Protein AF-A0A849Q2K0-F1 (afdb_monomer_lite)

Secondary structure (DSSP, 8-state):
--SHHHHHHHHHHHHHHHHHHHHHSPPPPHHHHHHHHHHHHHHHHHHHHHHHHHHIIIIIHHHH-

Radius of gyration: 24.84 Å; chains: 1; bounding box: 29×45×67 Å

pLDDT: mean 86.82, std 14.12, range [50.62, 98.19]

Foldseek 3Di:
DPPVVVVVVVVVVVVVVVVVVVVVDDDDDPVRVVVVVVVVVVVCCVVVVVVVVVCCVPPVVVVVD

Sequence (65 aa):
MLKSAKINRNVAQVLKSYLRVLKLSKKPSREEFLMIAKVAGAGILAIGFVGFLIYVLLTVVPQWV

Structure (mmCIF, N/CA/C/O backbone):
data_AF-A0A849Q2K0-F1
#
_entry.id   AF-A0A849Q2K0-F1
#
loop_
_atom_site.group_PDB
_atom_site.id
_atom_site.type_symbol
_atom_site.label_atom_id
_atom_site.label_alt_id
_atom_site.label_comp_id
_atom_site.label_asym_id
_atom_site.label_entity_id
_atom_site.label_seq_id
_atom_site.pdbx_PDB_ins_code
_atom_site.Cartn_x
_atom_site.Cartn_y
_atom_site.Cartn_z
_atom_site.occupancy
_atom_site.B_iso_or_equiv
_atom_site.auth_seq_id
_atom_site.auth_comp_id
_atom_site.auth_asym_id
_atom_site.auth_atom_id
_atom_site.pdbx_PDB_model_num
ATOM 1 N N . MET A 1 1 ? -15.081 -32.994 34.150 1.00 51.09 1 MET A N 1
ATOM 2 C CA . MET A 1 1 ? -15.975 -32.190 33.277 1.00 51.09 1 MET A CA 1
ATOM 3 C C . MET A 1 1 ? -15.944 -30.664 33.530 1.00 51.09 1 MET A C 1
ATOM 5 O O . MET A 1 1 ? -16.744 -29.961 32.936 1.00 51.09 1 MET A O 1
ATOM 9 N N . LEU A 1 2 ? -14.997 -30.089 34.299 1.00 57.09 2 LEU A N 1
ATOM 10 C CA . LEU A 1 2 ? -14.983 -28.639 34.626 1.00 57.09 2 LEU A CA 1
ATOM 11 C C . LEU A 1 2 ? -13.935 -27.790 33.867 1.00 57.09 2 LEU A C 1
ATOM 13 O O . LEU A 1 2 ? -13.774 -26.603 34.144 1.00 57.09 2 LEU A O 1
ATOM 17 N N . LYS A 1 3 ? -13.213 -28.360 32.892 1.00 53.69 3 LYS A N 1
ATOM 18 C CA . LYS A 1 3 ? -12.126 -27.650 32.182 1.00 53.69 3 LYS A CA 1
ATOM 19 C C . LYS A 1 3 ? -12.608 -26.788 31.000 1.00 53.69 3 LYS A C 1
ATOM 21 O O . LYS A 1 3 ? -11.893 -25.881 30.588 1.00 53.69 3 LYS A O 1
ATOM 26 N N . SER A 1 4 ? -13.825 -27.022 30.496 1.00 50.62 4 SER A N 1
ATOM 27 C CA . SER A 1 4 ? -14.363 -26.330 29.309 1.00 50.62 4 SER A CA 1
ATOM 28 C C . SER A 1 4 ? -14.784 -24.875 29.595 1.00 50.62 4 SER A C 1
ATOM 30 O O . SER A 1 4 ? -14.477 -23.964 28.828 1.00 50.62 4 SER A O 1
ATOM 32 N N . ALA A 1 5 ? -15.370 -24.600 30.768 1.00 58.59 5 ALA A N 1
ATOM 33 C CA . ALA A 1 5 ? -15.831 -23.253 31.133 1.00 58.59 5 ALA A CA 1
ATOM 34 C C . ALA A 1 5 ? -14.692 -22.247 31.421 1.00 58.59 5 ALA A C 1
ATOM 36 O O . ALA A 1 5 ? -14.893 -21.035 31.316 1.00 58.59 5 ALA A O 1
ATOM 37 N N . LYS A 1 6 ? -13.488 -22.727 31.773 1.00 52.81 6 LYS A N 1
ATOM 38 C CA . LYS A 1 6 ? -12.335 -21.872 32.120 1.00 52.81 6 LYS A CA 1
ATOM 39 C C . LYS A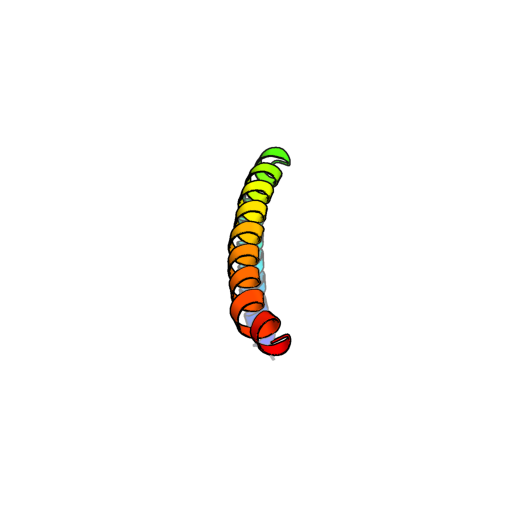 1 6 ? -11.617 -21.309 30.886 1.00 52.81 6 LYS A C 1
ATOM 41 O O . LYS A 1 6 ? -11.114 -20.193 30.946 1.00 52.81 6 LYS A O 1
ATOM 46 N N . ILE A 1 7 ? -11.614 -22.036 29.765 1.00 57.31 7 ILE A N 1
ATOM 47 C CA . ILE A 1 7 ? -10.997 -21.575 28.507 1.00 57.31 7 ILE A CA 1
ATOM 48 C C . ILE A 1 7 ? -11.850 -20.480 27.839 1.00 57.31 7 ILE A C 1
ATOM 50 O O . ILE A 1 7 ? -11.305 -19.492 27.349 1.00 57.31 7 ILE A O 1
ATOM 54 N N . ASN A 1 8 ? -13.183 -20.590 27.906 1.00 57.22 8 ASN A N 1
ATOM 55 C CA . ASN A 1 8 ? -14.109 -19.639 27.278 1.00 57.22 8 ASN A CA 1
ATOM 56 C C . ASN A 1 8 ? -14.005 -18.213 27.862 1.00 57.22 8 ASN A C 1
ATOM 58 O O . ASN A 1 8 ? -14.032 -17.231 27.124 1.00 57.22 8 ASN A O 1
ATOM 62 N N . ARG A 1 9 ? -13.791 -18.067 29.180 1.00 62.53 9 ARG A N 1
ATOM 63 C CA . ARG A 1 9 ? -13.655 -16.732 29.792 1.00 62.53 9 ARG A CA 1
ATOM 64 C C . ARG A 1 9 ? -12.462 -15.945 29.247 1.00 62.53 9 ARG A C 1
ATOM 66 O O . ARG A 1 9 ? -12.619 -14.761 28.976 1.00 62.53 9 ARG A O 1
ATOM 73 N N . ASN A 1 10 ? -11.309 -16.585 29.051 1.00 72.31 10 ASN A N 1
ATOM 74 C CA . ASN A 1 10 ? -10.111 -15.892 28.571 1.00 72.31 10 ASN A CA 1
ATOM 75 C C . ASN A 1 10 ? -10.284 -15.394 27.132 1.00 72.31 10 ASN A C 1
ATOM 77 O O . ASN A 1 10 ? -10.019 -14.226 26.861 1.00 72.31 10 ASN A O 1
ATOM 81 N N . VAL A 1 11 ? -10.804 -16.230 26.227 1.00 81.00 11 VAL A N 1
ATOM 82 C CA . VAL A 1 11 ? -11.051 -15.827 24.831 1.00 81.00 11 VAL A CA 1
ATOM 83 C C . VAL A 1 11 ? -12.121 -14.735 24.762 1.00 81.00 11 VAL A C 1
ATOM 85 O O . VAL A 1 11 ? -11.915 -13.711 24.115 1.00 81.00 11 VAL A O 1
ATOM 88 N N . ALA A 1 12 ? -13.230 -14.886 25.493 1.00 82.25 12 ALA A N 1
ATOM 89 C CA . ALA A 1 12 ? -14.283 -13.873 25.540 1.00 82.25 12 ALA A CA 1
ATOM 90 C C . ALA A 1 12 ? -13.794 -12.531 26.119 1.00 82.25 12 ALA A C 1
ATOM 92 O O . ALA A 1 12 ? -14.214 -11.467 25.658 1.00 82.25 12 ALA A O 1
ATOM 93 N N . GLN A 1 13 ? -12.897 -12.552 27.111 1.00 84.19 13 GLN A N 1
ATOM 94 C CA . GLN A 1 13 ? -12.299 -11.334 27.661 1.00 84.19 13 GLN A CA 1
ATOM 95 C C . GLN A 1 13 ? -11.312 -10.680 26.692 1.00 84.19 13 GLN A C 1
ATOM 97 O O . GLN A 1 13 ? -11.366 -9.464 26.523 1.00 84.19 13 GLN A O 1
ATOM 102 N N . VAL A 1 14 ? -10.481 -11.462 26.003 1.00 86.00 14 VAL A N 1
ATOM 10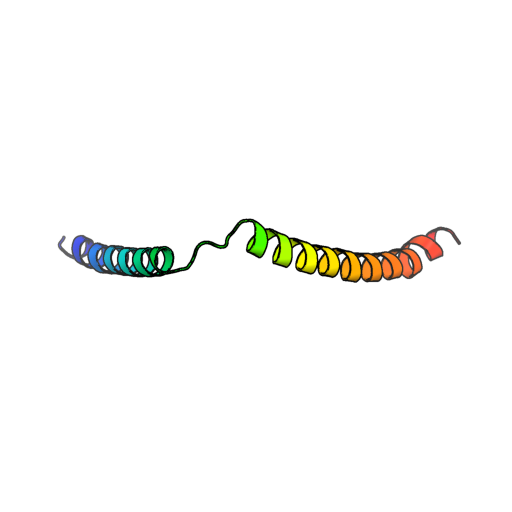3 C CA . VAL A 1 14 ? -9.561 -10.961 24.969 1.00 86.00 14 VAL A CA 1
ATOM 104 C C . VAL A 1 14 ? -10.333 -10.319 23.809 1.00 86.00 14 VAL A C 1
ATOM 106 O O . VAL A 1 14 ? -10.025 -9.196 23.411 1.00 86.00 14 VAL A O 1
ATOM 109 N N . LEU A 1 15 ? -11.407 -10.959 23.337 1.00 87.88 15 LEU A N 1
ATOM 110 C CA . LEU A 1 15 ? -12.284 -10.395 22.307 1.00 87.88 15 LEU A CA 1
ATOM 111 C C . LEU A 1 15 ? -12.937 -9.084 22.761 1.00 87.88 15 LEU A C 1
ATOM 113 O O . LEU A 1 15 ? -12.963 -8.116 22.001 1.00 87.88 15 LEU A O 1
ATOM 117 N N . LYS A 1 16 ? -13.417 -9.002 24.010 1.00 88.69 16 LYS A N 1
ATOM 118 C CA . LYS A 1 16 ? -13.942 -7.742 24.567 1.00 88.69 16 LYS A CA 1
ATOM 119 C C . LYS A 1 16 ? -12.882 -6.639 24.606 1.00 88.69 16 LYS A C 1
ATOM 121 O O . LYS A 1 16 ? -13.214 -5.489 24.315 1.00 88.69 16 LYS A O 1
ATOM 126 N N . SER A 1 17 ? -11.635 -6.971 24.934 1.00 87.56 17 SER A N 1
ATOM 127 C CA . SER A 1 17 ? -10.519 -6.021 24.918 1.00 87.56 17 SER A CA 1
ATOM 128 C C . SER A 1 17 ? -10.238 -5.507 23.504 1.00 87.56 17 SER A C 1
ATOM 130 O O . SER A 1 17 ? -10.181 -4.293 23.312 1.00 87.56 17 SER A O 1
ATOM 132 N N . TYR A 1 18 ? -10.172 -6.384 22.496 1.00 91.75 18 TYR A N 1
ATOM 133 C CA . TYR A 1 18 ? -9.986 -5.971 21.098 1.00 91.75 18 TYR A CA 1
ATOM 134 C C . TYR A 1 18 ? -11.145 -5.126 20.572 1.00 91.75 18 TYR A C 1
ATOM 136 O O . TYR A 1 18 ? -10.916 -4.104 19.933 1.00 91.75 18 TYR A O 1
ATOM 144 N N . LEU A 1 19 ? -12.389 -5.485 20.898 1.00 91.94 19 LEU A N 1
ATOM 145 C CA . LEU A 1 19 ? -13.560 -4.689 20.528 1.00 91.94 19 LEU A CA 1
ATOM 146 C C . LEU A 1 19 ? -13.533 -3.293 21.152 1.00 91.94 19 LEU A C 1
ATOM 148 O O . LEU A 1 19 ? -13.991 -2.341 20.529 1.00 91.94 19 LEU A O 1
ATOM 152 N N . ARG A 1 20 ? -13.009 -3.147 22.374 1.00 93.38 20 ARG A N 1
ATOM 153 C CA . ARG A 1 20 ? -12.841 -1.830 22.997 1.00 93.38 20 ARG A CA 1
ATOM 154 C C . ARG A 1 20 ? -11.809 -0.998 22.236 1.00 93.38 20 ARG A C 1
ATOM 156 O O . ARG A 1 20 ? -12.088 0.159 21.949 1.00 93.38 20 ARG A O 1
ATOM 163 N N . VAL A 1 21 ? -10.676 -1.592 21.858 1.00 93.69 21 VAL A N 1
ATOM 164 C CA . VAL A 1 21 ? -9.637 -0.925 21.051 1.00 93.69 21 VAL A CA 1
ATOM 165 C C . VAL A 1 21 ? -10.177 -0.514 19.678 1.00 93.69 21 VAL A C 1
ATOM 167 O O . VAL A 1 21 ? -9.984 0.624 19.265 1.00 93.69 21 VAL A O 1
ATOM 170 N N . LEU A 1 22 ? -10.933 -1.391 19.012 1.00 90.88 22 LEU A N 1
ATOM 171 C CA . LEU A 1 22 ? -11.549 -1.109 17.710 1.00 90.88 22 LEU A CA 1
ATOM 172 C C . LEU A 1 22 ? -12.647 -0.032 17.774 1.00 90.88 22 LEU A C 1
ATOM 174 O O . LEU A 1 22 ? -12.970 0.585 16.768 1.00 90.88 22 LEU A O 1
ATOM 178 N N . LYS A 1 23 ? -13.253 0.175 18.949 1.00 89.81 23 LYS A N 1
ATOM 179 C CA . LYS A 1 23 ? -14.206 1.269 19.202 1.00 89.81 23 LYS A CA 1
ATOM 180 C C . LYS A 1 23 ? -13.514 2.577 19.590 1.00 89.81 23 LYS A C 1
ATOM 182 O O . LYS A 1 23 ? -14.097 3.636 19.399 1.00 89.81 23 LYS A O 1
ATOM 187 N N . LEU A 1 24 ? -12.314 2.495 20.167 1.00 94.38 24 LEU A N 1
ATOM 188 C CA . LEU A 1 24 ? -11.466 3.643 20.504 1.00 94.38 24 LEU A CA 1
ATOM 189 C C . LEU A 1 24 ? -10.764 4.218 19.270 1.00 94.38 24 LEU A C 1
ATOM 191 O O . LEU A 1 24 ? -10.427 5.400 19.264 1.00 94.38 24 LEU A O 1
ATOM 195 N N . SER A 1 25 ? -10.527 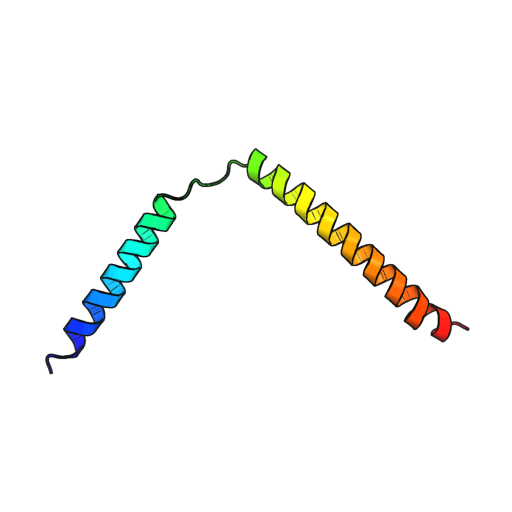3.409 18.236 1.00 91.75 25 SER A N 1
ATOM 196 C CA . SER A 1 25 ? -9.916 3.894 17.004 1.00 91.75 25 SER A CA 1
ATOM 197 C C . SER A 1 25 ? -10.841 4.874 16.277 1.00 91.75 25 SER A C 1
ATOM 199 O O . SER A 1 25 ? -12.045 4.661 16.120 1.00 91.75 25 SER A O 1
ATOM 201 N N . LYS A 1 26 ? -10.259 5.981 15.808 1.00 88.50 26 LYS A N 1
ATOM 202 C CA . LYS A 1 26 ? -10.976 6.994 15.033 1.00 88.50 26 LYS A CA 1
ATOM 203 C C . LYS A 1 26 ? -11.280 6.438 13.642 1.00 88.50 26 LYS A C 1
ATOM 205 O O . LYS A 1 26 ? -10.366 6.112 12.888 1.00 88.50 26 LYS A O 1
ATOM 210 N N . LYS A 1 27 ? -12.564 6.354 13.284 1.00 91.75 27 LYS A N 1
ATOM 211 C CA . LYS A 1 27 ? -12.973 6.068 11.904 1.00 91.75 27 LYS A CA 1
ATOM 212 C C . LYS A 1 27 ? -12.562 7.258 11.021 1.00 91.75 27 LYS A C 1
ATOM 214 O O . LYS A 1 27 ? -12.943 8.380 11.365 1.00 91.75 27 LYS A O 1
ATOM 219 N N . PRO A 1 28 ? -11.814 7.046 9.923 1.00 90.50 28 PRO A N 1
ATOM 220 C CA . PRO A 1 28 ? -11.377 8.144 9.070 1.00 90.50 28 PRO A CA 1
ATOM 221 C C . PRO A 1 28 ? -12.578 8.843 8.430 1.00 90.50 28 PRO A C 1
ATOM 223 O O . PRO A 1 28 ? -13.594 8.203 8.118 1.00 90.50 28 PRO A O 1
ATOM 226 N N . SER A 1 29 ? -12.462 10.153 8.219 1.00 95.31 29 SER A N 1
ATOM 227 C CA . SER A 1 29 ? -13.424 10.887 7.397 1.00 95.31 29 SER A CA 1
ATOM 228 C C . SER A 1 29 ? -13.289 10.463 5.927 1.00 95.31 29 SER A C 1
ATOM 230 O O . SER A 1 29 ? -12.270 9.907 5.506 1.00 95.31 29 SER A O 1
ATOM 232 N N . ARG A 1 30 ? -14.323 10.712 5.110 1.00 94.44 30 ARG A N 1
ATOM 233 C CA . ARG A 1 30 ? -14.256 10.400 3.670 1.00 94.44 30 ARG A CA 1
ATOM 234 C C . ARG A 1 30 ? -13.128 11.167 2.975 1.00 94.44 30 ARG A C 1
ATOM 236 O O . ARG A 1 30 ? -12.500 10.621 2.077 1.00 94.44 30 ARG A O 1
ATOM 243 N N . GLU A 1 31 ? -12.852 12.392 3.404 1.00 95.56 31 GLU A N 1
ATOM 244 C CA . GLU A 1 31 ? -11.785 13.225 2.846 1.00 95.56 31 GLU A CA 1
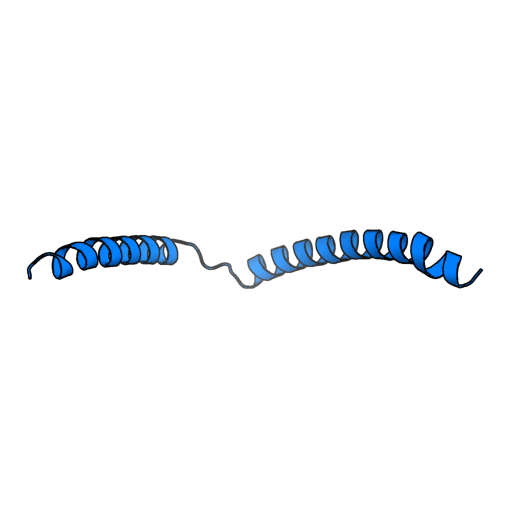ATOM 245 C C . GLU A 1 31 ? -10.394 12.687 3.198 1.00 95.56 31 GLU A C 1
ATOM 247 O O . GLU A 1 31 ? -9.575 12.499 2.298 1.00 95.56 31 GLU A O 1
ATOM 252 N N . GLU A 1 32 ? -10.154 12.351 4.474 1.00 94.38 32 GLU A N 1
ATOM 253 C CA . GLU A 1 32 ? -8.901 11.734 4.940 1.00 94.38 32 GLU A CA 1
ATOM 254 C C . GLU A 1 32 ? -8.634 10.419 4.188 1.00 94.38 32 GLU A C 1
ATOM 256 O O . GLU A 1 32 ? -7.533 10.183 3.686 1.00 94.38 32 GLU A O 1
ATOM 261 N N . PHE A 1 33 ? -9.667 9.580 4.044 1.00 95.75 33 PHE A N 1
ATOM 262 C CA . PHE A 1 33 ? -9.568 8.318 3.313 1.00 95.75 33 PHE A CA 1
ATOM 263 C C . PHE A 1 33 ? -9.212 8.533 1.839 1.00 95.75 33 PHE A C 1
ATOM 265 O O . PHE A 1 33 ? -8.305 7.882 1.323 1.00 95.75 33 PHE A O 1
ATOM 272 N N . LEU A 1 34 ? -9.901 9.453 1.158 1.00 96.75 34 LEU A N 1
ATOM 273 C CA . LEU A 1 34 ? -9.657 9.729 -0.257 1.00 96.75 34 LEU A CA 1
ATOM 274 C C . LEU A 1 34 ? -8.270 10.326 -0.498 1.00 96.75 34 LEU A C 1
ATOM 276 O O . LEU A 1 34 ? -7.654 10.016 -1.515 1.00 96.75 34 LEU A O 1
ATOM 280 N N . MET A 1 35 ? -7.762 11.153 0.415 1.00 96.81 35 MET A N 1
ATOM 281 C CA . MET A 1 35 ? -6.406 11.693 0.319 1.00 96.81 35 MET A CA 1
ATOM 282 C C . MET A 1 35 ? -5.364 10.571 0.358 1.00 96.81 35 MET A C 1
ATOM 284 O O . MET A 1 35 ? -4.524 10.480 -0.538 1.00 96.81 35 MET A O 1
ATOM 288 N N . ILE A 1 36 ? -5.465 9.672 1.340 1.00 96.62 36 ILE A N 1
ATOM 289 C CA . ILE A 1 36 ? -4.558 8.523 1.469 1.00 96.62 36 ILE A CA 1
ATOM 290 C C . ILE A 1 36 ? -4.701 7.588 0.264 1.00 96.62 36 ILE A C 1
ATOM 292 O O . ILE A 1 36 ? -3.699 7.176 -0.315 1.00 96.62 36 ILE A O 1
ATOM 296 N N . ALA A 1 37 ? -5.933 7.290 -0.157 1.00 97.38 37 ALA A N 1
ATOM 297 C CA . ALA A 1 37 ? -6.204 6.416 -1.294 1.00 97.38 37 ALA A CA 1
ATOM 298 C C . ALA A 1 37 ? -5.612 6.959 -2.604 1.00 97.38 37 ALA A C 1
ATOM 300 O O . ALA A 1 37 ? -5.063 6.188 -3.387 1.00 97.38 37 ALA A O 1
ATOM 301 N N . LYS A 1 38 ? -5.666 8.278 -2.834 1.00 97.38 38 LYS A N 1
ATOM 302 C CA . LYS A 1 38 ? -5.047 8.918 -4.006 1.00 97.38 38 LYS A CA 1
ATOM 303 C C . LYS A 1 38 ? -3.529 8.765 -4.002 1.00 97.38 38 LYS A C 1
ATOM 305 O O . LYS A 1 38 ? -2.959 8.390 -5.022 1.00 97.38 38 LYS A O 1
ATOM 310 N N . VAL A 1 39 ? -2.881 9.022 -2.865 1.00 97.56 39 VAL A N 1
ATOM 311 C CA . VAL A 1 39 ? -1.419 8.899 -2.736 1.00 97.56 39 VAL A CA 1
ATOM 312 C C . VAL A 1 39 ? -0.979 7.442 -2.889 1.00 97.56 39 VAL A C 1
ATOM 314 O O . VAL A 1 39 ? -0.061 7.153 -3.655 1.00 97.56 39 VAL A O 1
ATOM 317 N N . ALA A 1 40 ? -1.669 6.512 -2.226 1.00 97.88 40 ALA A N 1
ATOM 318 C CA . ALA A 1 40 ? -1.401 5.082 -2.352 1.00 97.88 40 ALA A CA 1
ATOM 319 C C . ALA A 1 40 ? -1.610 4.592 -3.794 1.00 97.88 40 ALA A C 1
ATOM 321 O O . ALA A 1 40 ? -0.755 3.895 -4.336 1.00 97.88 40 ALA A O 1
ATOM 322 N N . GLY A 1 41 ? -2.705 5.002 -4.441 1.00 98.00 41 GLY A N 1
ATOM 323 C CA . GLY A 1 41 ? -2.993 4.668 -5.835 1.00 98.00 41 GLY A CA 1
ATOM 324 C C . GLY A 1 41 ? -1.928 5.194 -6.797 1.00 98.00 41 GLY A C 1
ATOM 325 O O . GLY A 1 41 ? -1.470 4.450 -7.662 1.00 98.00 41 GLY A O 1
ATOM 326 N N . ALA A 1 42 ? -1.469 6.434 -6.606 1.00 98.12 42 ALA A N 1
ATOM 327 C CA . ALA A 1 42 ? -0.377 7.001 -7.394 1.00 98.12 42 ALA A CA 1
ATOM 328 C C . ALA A 1 42 ? 0.930 6.207 -7.219 1.00 98.12 42 ALA A C 1
ATOM 330 O O . ALA A 1 42 ? 1.604 5.918 -8.205 1.00 98.12 42 ALA A O 1
ATOM 331 N N . GLY A 1 43 ? 1.256 5.789 -5.990 1.00 97.88 43 GLY A N 1
ATOM 332 C CA . GLY A 1 43 ? 2.431 4.958 -5.712 1.00 97.88 43 GLY A CA 1
ATOM 333 C C . GLY A 1 43 ? 2.366 3.581 -6.380 1.00 97.88 43 GLY A C 1
ATOM 334 O O . GLY A 1 43 ? 3.334 3.158 -7.012 1.00 97.88 43 GLY A O 1
ATOM 335 N N . ILE A 1 44 ? 1.214 2.906 -6.301 1.00 98.19 44 ILE A N 1
ATOM 336 C CA . ILE A 1 44 ? 0.995 1.603 -6.950 1.00 98.19 44 ILE A CA 1
ATOM 337 C C . ILE A 1 44 ? 1.145 1.725 -8.468 1.00 98.19 44 ILE A C 1
ATOM 339 O O . ILE A 1 44 ? 1.827 0.904 -9.078 1.00 98.19 44 ILE A O 1
ATOM 343 N N . LEU A 1 45 ? 0.549 2.756 -9.078 1.00 98.06 45 LEU A N 1
ATOM 344 C CA . LEU A 1 45 ? 0.659 2.983 -10.519 1.00 98.06 45 LEU A CA 1
ATOM 345 C C . LEU A 1 45 ? 2.094 3.290 -10.942 1.00 98.06 45 LEU A C 1
ATOM 347 O O . LEU A 1 45 ? 2.550 2.735 -11.934 1.00 98.06 45 LEU A O 1
ATOM 351 N N . ALA A 1 46 ? 2.819 4.121 -10.192 1.00 98.06 46 ALA A N 1
ATOM 352 C CA . ALA A 1 46 ? 4.203 4.454 -10.515 1.00 98.06 46 ALA A CA 1
ATOM 353 C C . ALA A 1 46 ? 5.105 3.211 -10.487 1.00 98.06 46 ALA A C 1
ATOM 355 O O . ALA A 1 46 ? 5.802 2.924 -11.460 1.00 98.06 46 ALA A O 1
ATOM 356 N N . ILE A 1 47 ? 5.054 2.434 -9.402 1.00 97.94 47 ILE A N 1
ATOM 357 C CA . ILE A 1 47 ? 5.875 1.224 -9.253 1.00 97.94 47 ILE A CA 1
ATOM 358 C C . ILE A 1 47 ? 5.451 0.160 -10.272 1.00 97.94 47 ILE A C 1
ATOM 360 O O . ILE A 1 47 ? 6.302 -0.448 -10.922 1.00 97.94 47 ILE A O 1
ATOM 364 N N . GLY A 1 48 ? 4.143 -0.034 -10.454 1.00 97.62 48 GLY A N 1
ATOM 365 C CA . GLY A 1 48 ? 3.596 -0.964 -11.438 1.00 97.62 48 GLY 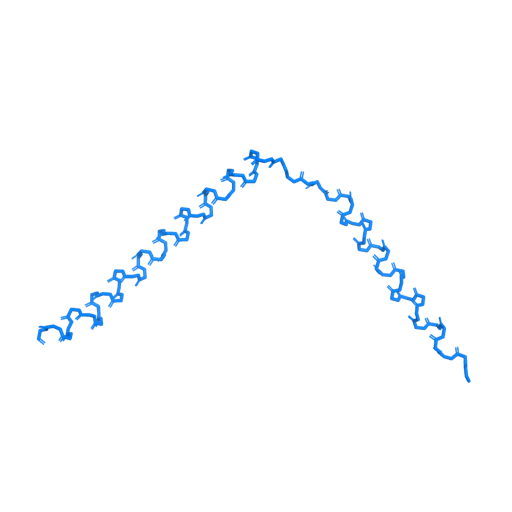A CA 1
ATOM 366 C C . GLY A 1 48 ? 4.003 -0.605 -12.865 1.00 97.62 48 GLY A C 1
ATOM 367 O O . GLY A 1 48 ? 4.362 -1.492 -13.632 1.00 97.62 48 GLY A O 1
ATOM 368 N N . PHE A 1 49 ? 4.027 0.685 -13.206 1.00 98.06 49 PHE A N 1
ATOM 369 C CA . PHE A 1 49 ? 4.453 1.155 -14.521 1.00 98.06 49 PHE A CA 1
ATOM 370 C C . PHE A 1 49 ? 5.945 0.923 -14.758 1.00 98.06 49 PHE A C 1
ATOM 372 O O . PHE A 1 49 ? 6.321 0.430 -15.816 1.00 98.06 49 PHE A O 1
ATOM 379 N N . VAL A 1 50 ? 6.798 1.198 -13.767 1.00 98.00 50 VAL A N 1
ATOM 380 C CA . VAL A 1 50 ? 8.238 0.907 -13.869 1.00 98.00 50 VAL A CA 1
ATOM 381 C C . VAL A 1 50 ? 8.479 -0.593 -14.055 1.00 98.00 50 VAL A C 1
ATOM 383 O O . VAL A 1 50 ? 9.212 -0.988 -14.960 1.00 98.00 50 VAL A O 1
ATOM 386 N N . GLY A 1 51 ? 7.824 -1.441 -13.256 1.00 97.00 51 GLY A N 1
ATOM 387 C CA . GLY A 1 51 ? 7.909 -2.897 -13.412 1.00 97.00 51 GLY A CA 1
ATOM 388 C C . GLY A 1 51 ? 7.388 -3.376 -14.771 1.00 97.00 51 GLY A C 1
ATOM 389 O O . GLY A 1 51 ? 8.002 -4.233 -15.405 1.00 97.00 51 GLY A O 1
ATOM 390 N N . PHE A 1 52 ? 6.298 -2.778 -15.256 1.00 96.81 52 PHE A N 1
ATOM 391 C CA . PHE A 1 52 ? 5.740 -3.059 -16.576 1.00 96.81 52 PHE A CA 1
ATOM 392 C C . PHE A 1 52 ? 6.707 -2.684 -17.704 1.00 96.81 52 PHE A C 1
ATOM 394 O O . PHE A 1 52 ? 6.918 -3.490 -18.606 1.00 96.81 52 PHE A O 1
ATOM 401 N N . LEU A 1 53 ? 7.348 -1.513 -17.640 1.00 96.62 53 LEU A N 1
ATOM 402 C CA . LEU A 1 53 ? 8.348 -1.101 -18.628 1.00 96.62 53 LEU A CA 1
ATOM 403 C C . LEU A 1 53 ? 9.527 -2.075 -18.682 1.00 96.62 53 LEU A C 1
ATOM 405 O O . LEU A 1 53 ? 9.945 -2.464 -19.770 1.00 96.62 53 LEU A O 1
ATOM 409 N N . ILE A 1 54 ? 10.027 -2.511 -17.522 1.00 95.94 54 ILE A N 1
ATOM 410 C CA . ILE A 1 54 ? 11.093 -3.519 -17.446 1.00 95.94 54 ILE A CA 1
ATOM 411 C C . ILE A 1 54 ? 10.639 -4.827 -18.106 1.00 95.94 54 ILE A C 1
ATOM 413 O O . ILE A 1 54 ? 11.369 -5.387 -18.923 1.00 95.94 54 ILE A O 1
ATOM 417 N N . TYR A 1 55 ? 9.428 -5.300 -17.800 1.00 94.69 55 TYR A N 1
ATOM 418 C CA . TYR A 1 55 ? 8.875 -6.515 -18.400 1.00 94.69 55 TYR A CA 1
ATOM 419 C C . TYR A 1 55 ? 8.768 -6.411 -19.926 1.00 94.69 55 TYR A C 1
ATOM 421 O O . TYR A 1 55 ? 9.208 -7.316 -20.636 1.00 94.69 55 TYR A O 1
ATOM 429 N N . VAL A 1 56 ? 8.225 -5.302 -20.434 1.00 94.38 56 VAL A N 1
ATOM 430 C CA . VAL A 1 56 ? 8.067 -5.080 -21.875 1.00 94.38 56 VAL A CA 1
ATOM 431 C C . VAL A 1 56 ? 9.428 -5.060 -22.565 1.00 94.38 56 VAL A C 1
ATOM 433 O O . VAL A 1 56 ? 9.609 -5.753 -23.564 1.00 94.38 56 VAL A O 1
ATOM 436 N N . LEU A 1 57 ? 10.401 -4.332 -22.017 1.00 92.50 57 LEU A N 1
ATOM 437 C CA . LEU A 1 57 ? 11.732 -4.209 -22.613 1.00 92.50 57 LEU A CA 1
A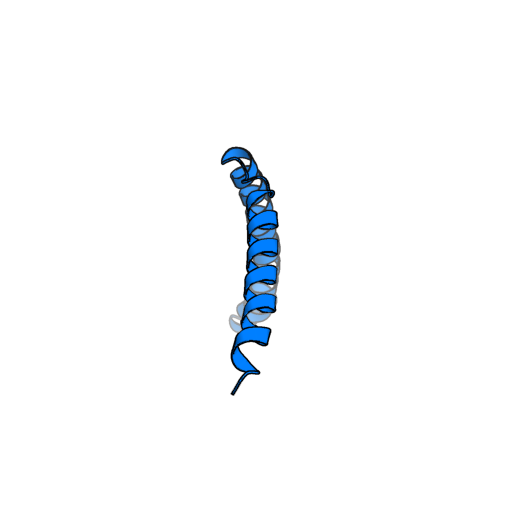TOM 438 C C . LEU A 1 57 ? 12.519 -5.522 -22.609 1.00 92.50 57 LEU A C 1
ATOM 440 O O . LEU A 1 57 ? 13.212 -5.807 -23.578 1.00 92.50 57 LEU A O 1
ATOM 444 N N . LEU A 1 58 ? 12.434 -6.311 -21.537 1.00 91.19 58 LEU A N 1
ATOM 445 C CA . LEU A 1 58 ? 13.241 -7.527 -21.397 1.00 91.19 58 LEU A CA 1
ATOM 446 C C . LEU A 1 58 ? 12.557 -8.786 -21.924 1.00 91.19 58 LEU A C 1
ATOM 448 O O . LEU A 1 58 ? 13.240 -9.723 -22.320 1.00 91.19 58 LEU A O 1
ATOM 452 N N . THR A 1 59 ? 11.227 -8.836 -21.909 1.00 90.31 59 THR A N 1
ATOM 453 C CA . THR A 1 59 ? 10.484 -10.051 -22.274 1.00 90.31 59 THR A CA 1
ATOM 454 C C . THR A 1 59 ? 9.784 -9.891 -23.602 1.00 90.31 59 THR A C 1
ATOM 456 O O . THR A 1 59 ? 9.855 -10.780 -24.434 1.00 90.31 59 THR A O 1
ATOM 459 N N . VAL A 1 60 ? 9.096 -8.770 -23.815 1.00 89.38 60 VAL A N 1
ATOM 460 C CA . VAL A 1 60 ? 8.275 -8.604 -25.015 1.00 89.38 60 VAL A CA 1
ATOM 461 C C . VAL A 1 60 ? 9.157 -8.223 -26.198 1.00 89.38 60 VAL A C 1
ATOM 463 O O . VAL A 1 60 ? 9.131 -8.917 -27.204 1.00 89.38 60 VAL A O 1
ATOM 466 N N . VAL A 1 61 ? 9.992 -7.186 -26.086 1.00 87.00 61 VAL A N 1
ATOM 467 C CA . VAL A 1 61 ? 10.820 -6.704 -27.211 1.00 87.00 61 VAL A CA 1
ATOM 468 C C . VAL A 1 61 ? 11.727 -7.793 -27.811 1.00 87.00 61 VAL A C 1
ATOM 470 O O . VAL A 1 61 ? 11.713 -7.929 -29.032 1.00 87.00 61 VAL A O 1
ATOM 473 N N . PRO A 1 62 ? 12.447 -8.623 -27.028 1.00 84.44 62 PRO A N 1
ATOM 474 C CA . PRO A 1 62 ? 13.299 -9.671 -27.595 1.00 84.44 62 PRO A CA 1
ATOM 475 C C . PRO A 1 62 ? 12.529 -10.840 -28.212 1.00 84.44 62 PRO A C 1
ATOM 477 O O . PRO A 1 62 ? 13.125 -11.632 -28.924 1.00 84.44 62 PRO A O 1
ATOM 480 N N . GLN A 1 63 ? 11.234 -10.993 -27.921 1.00 74.69 63 GLN A N 1
ATOM 481 C CA . GLN A 1 63 ? 10.390 -12.002 -28.573 1.00 74.69 63 GLN A CA 1
ATOM 482 C C . GLN A 1 63 ? 9.900 -11.544 -29.953 1.00 74.69 63 GLN A C 1
ATOM 484 O O . GLN A 1 63 ? 9.495 -12.376 -30.758 1.00 74.69 63 GLN A O 1
ATOM 489 N N . TRP A 1 64 ? 9.891 -10.233 -30.208 1.00 72.19 64 TRP A N 1
ATOM 490 C CA . TRP A 1 64 ? 9.488 -9.652 -31.493 1.00 72.19 64 TRP A CA 1
ATOM 491 C C . TRP A 1 64 ? 10.650 -9.484 -32.477 1.00 72.19 64 TRP A C 1
ATOM 493 O O . TRP A 1 64 ? 10.389 -9.262 -33.659 1.00 72.19 64 TRP A O 1
ATOM 503 N N . VAL A 1 65 ? 11.897 -9.545 -31.995 1.00 71.31 65 VAL A N 1
ATOM 504 C CA . VAL A 1 65 ? 13.119 -9.389 -32.800 1.00 71.31 65 VAL A CA 1
ATOM 505 C C . VAL A 1 65 ? 13.743 -10.731 -33.156 1.00 71.31 65 VAL A C 1
ATOM 507 O O . VAL A 1 65 ? 13.593 -11.682 -32.359 1.00 71.31 65 VAL A O 1
#